Protein AF-A0A355GQT4-F1 (afdb_monomer_lite)

Sequence (115 aa):
MSKNMVVANLQCAAIENAVIFSLTFQEQITYMRASDAAIVTEAFAIPYANVLSLPGTVAGMRCEIAAIITALTVSLTPPSTVTNNVTFTITASTDFPPPAAQDVDSNTFTNFALT

Radius of gyration: 18.53 Å; chains: 1; bounding box: 54×22×46 Å

pLDDT: mean 73.28, std 18.22, range [24.42, 92.94]

Secondary structure (DSSP, 8-state):
-EEEEEEEEEEEEEETTEEEEEEEEEEEEEEE-TTT--EEEEEEEEEEEEEEE-TT--TT-EEEEEEEEEEEEEEEETTTEEEEEEEEEEEEEEEPPPSS---------------

Foldseek 3Di:
DDKDKDKADWDWWWAAQKIKIKIKIKMKDWDQAPPPRDTDIDIDIDIDIDMGGHHPIHGPWDKDKDKAFPDWDWDDDPPDDIDIDTDIAMDMDTHHDDPDDDDDDDDGDDDDDDD

Structure (mmCIF, N/CA/C/O backbone):
data_AF-A0A355GQT4-F1
#
_entry.id   AF-A0A355GQT4-F1
#
loop_
_atom_site.group_PDB
_atom_site.id
_atom_site.type_symbol
_atom_site.label_atom_id
_atom_site.label_alt_id
_atom_site.label_comp_id
_atom_site.label_asym_id
_atom_site.label_entity_id
_atom_site.label_seq_id
_atom_site.pdbx_PDB_ins_code
_atom_site.Cartn_x
_atom_site.Cartn_y
_atom_site.Cartn_z
_atom_site.occupancy
_atom_site.B_iso_or_equiv
_atom_site.auth_seq_id
_atom_site.auth_comp_id
_atom_site.auth_asym_id
_atom_site.auth_atom_id
_atom_site.pdbx_PDB_model_num
ATOM 1 N N . MET A 1 1 ? 11.064 3.629 -21.551 1.00 73.38 1 MET A N 1
ATOM 2 C CA . MET A 1 1 ? 10.916 3.051 -20.200 1.00 73.38 1 MET A CA 1
ATOM 3 C C . MET A 1 1 ? 9.434 3.010 -19.887 1.00 73.38 1 MET A C 1
ATOM 5 O O . MET A 1 1 ? 8.766 4.008 -20.131 1.00 73.38 1 MET A O 1
ATOM 9 N N . SER A 1 2 ? 8.938 1.875 -19.408 1.00 81.06 2 SER A N 1
ATOM 10 C CA . SER A 1 2 ? 7.575 1.738 -18.893 1.00 81.06 2 SER A CA 1
ATOM 11 C C . SER A 1 2 ? 7.638 1.447 -17.399 1.00 81.06 2 SER A C 1
ATOM 13 O O . SER A 1 2 ? 8.587 0.809 -16.941 1.00 81.06 2 SER A O 1
ATOM 15 N N . LYS A 1 3 ? 6.648 1.926 -16.652 1.00 81.69 3 LYS A N 1
ATOM 16 C CA . LYS A 1 3 ? 6.496 1.661 -15.223 1.00 81.69 3 LYS A CA 1
ATOM 17 C C . LYS A 1 3 ? 5.030 1.408 -14.916 1.00 81.69 3 LYS A C 1
ATOM 19 O O . LYS A 1 3 ? 4.159 2.078 -15.473 1.00 81.69 3 LYS A O 1
ATOM 24 N N . ASN A 1 4 ? 4.778 0.457 -14.037 1.00 85.19 4 ASN A N 1
ATOM 25 C CA . ASN A 1 4 ? 3.457 0.158 -13.516 1.00 85.19 4 ASN A CA 1
ATOM 26 C C . ASN A 1 4 ? 3.569 -0.025 -12.006 1.00 85.19 4 ASN A C 1
ATOM 28 O O . ASN A 1 4 ? 4.541 -0.608 -11.536 1.00 85.19 4 ASN A O 1
ATOM 32 N N . MET A 1 5 ? 2.589 0.462 -11.255 1.00 85.31 5 MET A N 1
ATOM 33 C CA . MET A 1 5 ? 2.551 0.262 -9.816 1.00 85.31 5 MET A CA 1
ATOM 34 C C . MET A 1 5 ? 1.126 0.028 -9.348 1.00 85.31 5 MET A C 1
ATOM 36 O O . MET A 1 5 ? 0.198 0.713 -9.777 1.00 85.31 5 MET A O 1
ATOM 40 N N . VAL A 1 6 ? 0.976 -0.932 -8.445 1.00 90.25 6 VAL A N 1
ATOM 41 C CA . VAL A 1 6 ? -0.294 -1.285 -7.815 1.00 90.25 6 VAL A CA 1
ATOM 42 C C . VAL A 1 6 ? -0.112 -1.371 -6.307 1.00 90.25 6 VAL A C 1
ATOM 44 O O . VAL A 1 6 ? 0.976 -1.671 -5.812 1.00 90.25 6 VAL A O 1
ATOM 47 N N . VAL A 1 7 ? -1.182 -1.102 -5.565 1.00 88.56 7 VAL A N 1
ATOM 48 C CA . VAL A 1 7 ? -1.202 -1.335 -4.120 1.00 88.56 7 VAL A CA 1
ATOM 49 C C . VAL A 1 7 ? -1.748 -2.736 -3.866 1.00 88.56 7 VAL A C 1
ATOM 51 O O . VAL A 1 7 ? -2.784 -3.112 -4.410 1.00 88.56 7 VAL A O 1
ATOM 54 N N . ALA A 1 8 ? -1.048 -3.508 -3.044 1.00 90.56 8 ALA A N 1
ATOM 55 C CA . ALA A 1 8 ? -1.412 -4.864 -2.664 1.00 90.56 8 ALA A CA 1
ATOM 56 C C . ALA A 1 8 ? -1.370 -5.028 -1.141 1.00 90.56 8 ALA A C 1
ATOM 58 O O . ALA A 1 8 ? -0.765 -4.223 -0.432 1.00 90.56 8 ALA A O 1
ATOM 59 N N . ASN A 1 9 ? -1.984 -6.107 -0.650 1.00 92.69 9 ASN A N 1
ATOM 60 C CA . ASN A 1 9 ? -1.928 -6.519 0.755 1.00 92.69 9 ASN A CA 1
ATOM 61 C C . ASN A 1 9 ? -2.339 -5.411 1.742 1.00 92.69 9 ASN A C 1
ATOM 63 O O . ASN A 1 9 ? -1.715 -5.269 2.790 1.00 92.69 9 ASN A O 1
ATOM 67 N N . LEU A 1 10 ? -3.361 -4.616 1.398 1.00 89.38 10 LEU A N 1
ATOM 68 C CA . LEU A 1 10 ? -3.909 -3.624 2.318 1.00 89.38 10 LEU A CA 1
ATOM 69 C C . LEU A 1 10 ? -4.537 -4.333 3.516 1.00 89.38 10 LEU A C 1
ATOM 71 O O . LEU A 1 10 ? -5.421 -5.177 3.361 1.00 89.38 10 LEU A O 1
ATOM 75 N N . GLN A 1 11 ? -4.075 -3.972 4.704 1.00 92.81 11 GLN A N 1
ATOM 76 C CA . GLN A 1 11 ? -4.600 -4.452 5.971 1.00 92.81 11 GLN A CA 1
ATOM 77 C C . GLN A 1 11 ? -4.667 -3.292 6.953 1.00 92.81 11 GLN A C 1
ATOM 79 O O . GLN A 1 11 ? -3.833 -2.386 6.929 1.00 92.81 11 GLN A O 1
ATOM 84 N N . CYS A 1 12 ? -5.648 -3.334 7.842 1.00 89.25 12 CYS A N 1
ATOM 85 C CA . CYS A 1 12 ? -5.774 -2.367 8.913 1.00 89.25 12 CYS A CA 1
ATOM 86 C C . CYS A 1 12 ? -6.292 -3.029 10.187 1.00 89.25 12 CYS A C 1
ATOM 88 O O . CYS A 1 12 ? -6.896 -4.103 10.152 1.00 89.25 12 CYS A O 1
ATOM 90 N N . ALA A 1 13 ? -6.064 -2.358 11.309 1.00 90.69 13 ALA A N 1
ATOM 91 C CA . ALA A 1 13 ? -6.680 -2.656 12.586 1.00 90.69 13 ALA A CA 1
ATOM 92 C C . ALA A 1 13 ? -6.994 -1.341 13.302 1.00 90.69 13 ALA A C 1
ATOM 94 O O . ALA A 1 13 ? -6.121 -0.481 13.448 1.00 90.69 13 ALA A O 1
ATOM 95 N N . ALA A 1 14 ? -8.236 -1.190 13.757 1.00 88.25 14 ALA A N 1
ATOM 96 C CA . ALA A 1 14 ? -8.606 -0.088 14.631 1.00 88.25 14 ALA A CA 1
ATOM 97 C C . ALA A 1 14 ? -8.056 -0.328 16.043 1.00 88.25 14 ALA A C 1
ATOM 99 O O . ALA A 1 14 ? -8.181 -1.425 16.599 1.00 88.25 14 ALA A O 1
ATOM 100 N N . ILE A 1 15 ? -7.465 0.715 16.613 1.00 88.19 15 ILE A N 1
ATOM 101 C CA . ILE A 1 15 ? -7.047 0.816 18.011 1.00 88.19 15 ILE A CA 1
ATOM 102 C C . ILE A 1 15 ? -7.728 2.042 18.629 1.00 88.19 15 ILE A C 1
ATOM 104 O O . ILE A 1 15 ? -8.524 2.714 17.981 1.00 88.19 15 ILE A O 1
ATOM 108 N N . GLU A 1 16 ? -7.461 2.333 19.898 1.00 88.88 16 GLU A N 1
ATOM 109 C CA . GLU A 1 16 ? -8.015 3.530 20.527 1.00 88.88 16 GLU A CA 1
ATOM 110 C C . GLU A 1 16 ? -7.488 4.809 19.852 1.00 88.88 16 GLU A C 1
ATOM 112 O O . GLU A 1 16 ? -6.281 5.053 19.813 1.00 88.88 16 GLU A O 1
ATOM 117 N N . ASN A 1 17 ? -8.409 5.624 19.330 1.00 83.81 17 ASN A N 1
ATOM 118 C CA . ASN A 1 17 ? -8.162 6.901 18.649 1.00 83.81 17 ASN A CA 1
ATOM 119 C C . ASN A 1 17 ? -7.212 6.847 17.433 1.00 83.81 17 ASN A C 1
ATOM 121 O O . ASN A 1 17 ? -6.725 7.891 16.984 1.00 83.81 17 ASN A O 1
ATOM 125 N N . ALA A 1 18 ? -6.952 5.664 16.874 1.00 83.81 18 ALA A N 1
ATOM 126 C CA . ALA A 1 18 ? -6.136 5.499 15.683 1.00 83.81 18 ALA A CA 1
ATOM 127 C C . ALA A 1 18 ? -6.445 4.208 14.908 1.00 83.81 18 ALA A C 1
ATOM 129 O O . ALA A 1 18 ? -7.068 3.269 15.398 1.00 83.81 18 ALA A O 1
ATOM 130 N N . VAL A 1 19 ? -5.931 4.146 13.684 1.00 84.94 19 VAL A N 1
ATOM 131 C CA . VAL A 1 19 ? -5.893 2.941 12.854 1.00 84.94 19 VAL A CA 1
ATOM 132 C C . VAL A 1 19 ? -4.441 2.632 12.528 1.00 84.94 19 VAL A C 1
ATOM 134 O O . VAL A 1 19 ? -3.719 3.480 12.004 1.00 84.94 19 VAL A O 1
ATOM 137 N N . ILE A 1 20 ? -4.013 1.407 12.814 1.00 90.62 20 ILE A N 1
ATOM 138 C CA . ILE A 1 20 ? -2.745 0.875 12.313 1.00 90.62 20 ILE A CA 1
ATOM 139 C C . ILE A 1 20 ? -3.032 0.253 10.955 1.00 90.62 20 ILE A C 1
ATOM 141 O O . ILE A 1 20 ? -3.993 -0.503 10.820 1.00 90.62 20 ILE A O 1
ATOM 145 N N . PHE A 1 21 ? -2.206 0.539 9.957 1.00 88.88 21 PHE A N 1
ATOM 146 C CA . PHE A 1 21 ? -2.353 -0.062 8.642 1.00 88.88 21 PHE A CA 1
ATOM 147 C C . PHE A 1 21 ? -1.023 -0.484 8.038 1.00 88.88 21 PHE A C 1
ATOM 149 O O . PHE A 1 21 ? 0.038 0.055 8.359 1.00 88.88 21 PHE A O 1
ATOM 156 N N . SER A 1 22 ? -1.105 -1.448 7.130 1.00 92.94 22 SER A N 1
ATOM 157 C CA . SER A 1 22 ? -0.001 -1.897 6.299 1.00 92.94 22 SER A CA 1
ATOM 158 C C . SER A 1 22 ? -0.470 -2.130 4.868 1.00 92.94 22 SER A C 1
ATOM 160 O O . SER A 1 22 ? -1.641 -2.405 4.601 1.00 92.94 22 SER A O 1
ATOM 162 N N . LEU A 1 23 ? 0.454 -1.961 3.932 1.00 90.88 23 LEU A N 1
ATOM 163 C CA . LEU A 1 23 ? 0.258 -2.214 2.513 1.00 90.88 23 LEU A CA 1
ATOM 164 C C . LEU A 1 23 ? 1.600 -2.519 1.849 1.00 90.88 23 LEU A C 1
ATOM 166 O O . LEU A 1 23 ? 2.673 -2.340 2.428 1.00 90.88 23 LEU A O 1
ATOM 170 N N . THR A 1 24 ? 1.552 -2.983 0.609 1.00 89.94 24 THR A N 1
ATOM 171 C CA . THR A 1 24 ? 2.732 -3.175 -0.234 1.00 89.94 24 THR A CA 1
ATOM 172 C C . THR A 1 24 ? 2.524 -2.449 -1.552 1.00 89.94 24 THR A C 1
ATOM 174 O O . THR A 1 24 ? 1.562 -2.735 -2.264 1.00 89.94 24 THR A O 1
ATOM 177 N N . PHE A 1 25 ? 3.435 -1.549 -1.913 1.00 87.00 25 PHE A N 1
ATOM 178 C CA . PHE A 1 25 ? 3.508 -1.061 -3.288 1.00 87.00 25 PHE A CA 1
ATOM 179 C C . PHE A 1 25 ? 4.247 -2.100 -4.124 1.00 87.00 25 PHE A C 1
ATOM 181 O O . PHE A 1 25 ? 5.406 -2.414 -3.850 1.00 87.00 25 PHE A O 1
ATOM 188 N N . GLN A 1 26 ? 3.561 -2.667 -5.110 1.00 90.12 26 GLN A N 1
ATOM 189 C CA . GLN A 1 26 ? 4.165 -3.546 -6.100 1.00 90.12 26 GLN A CA 1
ATOM 190 C C . GLN A 1 26 ? 4.443 -2.728 -7.346 1.00 90.12 26 GLN A C 1
ATOM 192 O O . GLN A 1 26 ? 3.516 -2.264 -8.009 1.00 90.12 26 GLN A O 1
ATOM 197 N N . GLU A 1 27 ? 5.717 -2.545 -7.646 1.00 85.38 27 GLU A N 1
ATOM 198 C CA . GLU A 1 27 ? 6.183 -1.779 -8.788 1.00 85.38 27 GLU A CA 1
ATOM 199 C C . GLU A 1 27 ? 6.844 -2.705 -9.806 1.00 85.38 27 GLU A C 1
ATOM 201 O O . GLU A 1 27 ? 7.596 -3.610 -9.454 1.00 85.38 27 GLU A O 1
ATOM 206 N N . GLN A 1 28 ? 6.581 -2.458 -11.082 1.00 87.69 28 GLN A N 1
ATOM 207 C CA . GLN A 1 28 ? 7.217 -3.125 -12.203 1.00 87.69 28 GLN A CA 1
ATOM 208 C C . GLN A 1 28 ? 7.801 -2.071 -13.135 1.00 87.69 28 GLN A C 1
ATOM 210 O O . GLN A 1 28 ? 7.084 -1.193 -13.620 1.00 87.69 28 GLN A O 1
ATOM 215 N N . ILE A 1 29 ? 9.093 -2.186 -13.428 1.00 84.88 29 ILE A N 1
ATOM 216 C CA . ILE A 1 29 ? 9.801 -1.281 -14.330 1.00 84.88 29 ILE A CA 1
ATOM 217 C C . ILE A 1 29 ? 10.346 -2.091 -15.499 1.00 84.88 29 ILE A C 1
ATOM 219 O O . ILE A 1 29 ? 11.011 -3.110 -15.317 1.00 84.88 29 ILE A O 1
ATOM 223 N N . THR A 1 30 ? 10.097 -1.603 -16.711 1.00 86.75 30 THR A N 1
ATOM 224 C CA . THR A 1 30 ? 10.663 -2.152 -17.942 1.00 86.75 30 THR A CA 1
ATOM 225 C C . THR A 1 30 ? 11.535 -1.102 -18.623 1.00 86.75 30 THR A C 1
ATOM 227 O O . THR A 1 30 ? 11.073 -0.011 -18.991 1.00 86.75 30 THR A O 1
ATOM 230 N N . TYR A 1 31 ? 12.808 -1.432 -18.822 1.00 84.00 31 TYR A N 1
ATOM 231 C CA . TYR A 1 31 ? 13.799 -0.545 -19.428 1.00 84.00 31 TYR A CA 1
ATOM 232 C C . TYR A 1 31 ? 14.730 -1.307 -20.376 1.00 84.00 31 TYR A C 1
ATOM 234 O O . TYR A 1 31 ? 14.825 -2.530 -20.341 1.00 84.00 31 TYR A O 1
ATOM 242 N N . MET A 1 32 ? 15.393 -0.567 -21.263 1.00 84.44 32 MET A N 1
ATOM 243 C CA . MET A 1 32 ? 16.437 -1.111 -22.126 1.00 84.44 32 MET A CA 1
ATOM 244 C C . MET A 1 32 ? 17.775 -0.946 -21.412 1.00 84.44 32 MET A C 1
ATOM 246 O O . MET A 1 32 ? 18.150 0.177 -21.062 1.00 84.44 32 MET A O 1
ATOM 250 N N . ARG A 1 33 ? 18.476 -2.049 -21.159 1.00 81.69 33 ARG A N 1
ATOM 251 C CA . ARG A 1 33 ? 19.762 -2.026 -20.464 1.00 81.69 33 ARG A CA 1
ATOM 252 C C . ARG A 1 33 ? 20.841 -1.468 -21.391 1.00 81.69 33 ARG A C 1
ATOM 254 O O . ARG A 1 33 ? 20.985 -1.891 -22.533 1.00 81.69 33 ARG A O 1
ATOM 261 N N . ALA A 1 34 ? 21.625 -0.521 -20.879 1.00 78.44 34 ALA A N 1
ATOM 262 C CA . ALA A 1 34 ? 22.627 0.190 -21.672 1.00 78.44 34 ALA A CA 1
ATOM 263 C C . ALA A 1 34 ? 23.796 -0.695 -22.146 1.00 78.44 34 ALA A C 1
ATOM 265 O O . ALA A 1 34 ? 24.438 -0.364 -23.135 1.00 78.44 34 ALA A O 1
ATOM 266 N N . SER A 1 35 ? 24.084 -1.804 -21.456 1.00 82.12 35 SER A N 1
ATOM 267 C CA . SER A 1 35 ? 25.234 -2.665 -21.763 1.00 82.12 35 SER A CA 1
ATOM 268 C C . SER A 1 35 ? 25.031 -3.583 -22.969 1.00 82.12 35 SER A C 1
ATOM 270 O O . SER A 1 35 ? 26.003 -3.927 -23.630 1.00 82.12 35 SER A O 1
ATOM 272 N N . ASP A 1 36 ? 23.799 -4.018 -23.233 1.00 84.44 36 ASP A N 1
ATOM 273 C CA . ASP A 1 36 ? 23.489 -5.075 -24.210 1.00 84.44 36 ASP A CA 1
ATOM 274 C C . ASP A 1 36 ? 22.220 -4.795 -25.036 1.00 84.44 36 ASP A C 1
ATOM 276 O O . ASP A 1 36 ? 21.805 -5.641 -25.825 1.00 84.44 36 ASP A O 1
ATOM 280 N N . ALA A 1 37 ? 21.598 -3.621 -24.862 1.00 83.62 37 ALA A N 1
ATOM 281 C CA . ALA A 1 37 ? 20.317 -3.249 -25.465 1.00 83.62 37 ALA A CA 1
ATOM 282 C C . ALA A 1 37 ? 19.173 -4.248 -25.185 1.00 83.62 37 ALA A C 1
ATOM 284 O O . ALA A 1 37 ? 18.143 -4.223 -25.864 1.00 83.62 37 ALA A O 1
ATOM 285 N N . ALA A 1 38 ? 19.314 -5.109 -24.172 1.00 85.81 38 ALA A N 1
ATOM 286 C CA . ALA A 1 38 ? 18.274 -6.050 -23.796 1.00 85.81 38 ALA A CA 1
ATOM 287 C C . ALA A 1 38 ? 17.112 -5.321 -23.112 1.00 85.81 38 ALA A C 1
ATOM 289 O O . ALA A 1 38 ? 17.308 -4.373 -22.346 1.00 85.81 38 ALA A O 1
ATOM 290 N N . ILE A 1 39 ? 15.888 -5.794 -23.354 1.00 88.25 39 ILE A N 1
ATOM 291 C CA . ILE A 1 39 ? 14.715 -5.355 -22.596 1.00 88.25 39 ILE A CA 1
ATOM 292 C C . ILE A 1 39 ? 14.705 -6.121 -21.277 1.00 88.25 39 ILE A C 1
ATOM 294 O O . ILE A 1 39 ? 14.580 -7.344 -21.255 1.00 88.25 39 ILE A O 1
ATOM 298 N N . VAL A 1 40 ? 14.826 -5.387 -20.179 1.00 85.31 40 VAL A N 1
ATOM 299 C CA . VAL A 1 40 ? 14.820 -5.921 -18.821 1.00 85.31 40 VAL A CA 1
ATOM 300 C C . VAL A 1 40 ? 13.529 -5.498 -18.142 1.00 85.31 40 VAL A C 1
ATOM 302 O O . VAL A 1 40 ? 13.085 -4.359 -18.289 1.00 85.31 40 VAL A O 1
ATOM 305 N N . THR A 1 41 ? 12.923 -6.429 -17.411 1.00 87.81 41 THR A N 1
ATOM 306 C CA . THR A 1 41 ? 11.792 -6.158 -16.526 1.00 87.81 41 THR A CA 1
ATOM 307 C C . THR A 1 41 ? 12.171 -6.563 -15.117 1.00 87.81 41 THR A C 1
ATOM 309 O O . THR A 1 41 ? 12.561 -7.706 -14.885 1.00 87.81 41 THR A O 1
ATOM 312 N N . GLU A 1 42 ? 12.043 -5.625 -14.192 1.00 83.44 42 GLU A N 1
ATOM 313 C CA . GLU A 1 42 ? 12.302 -5.822 -12.771 1.00 83.44 42 GLU A CA 1
ATOM 314 C C . GLU A 1 42 ? 11.033 -5.508 -11.987 1.00 83.44 42 GLU A C 1
ATOM 316 O O . GLU A 1 42 ? 10.260 -4.621 -12.362 1.00 83.44 42 GLU A O 1
ATOM 321 N N . ALA A 1 43 ? 10.812 -6.266 -10.916 1.00 84.88 43 ALA A N 1
ATOM 322 C CA . ALA A 1 43 ? 9.686 -6.087 -10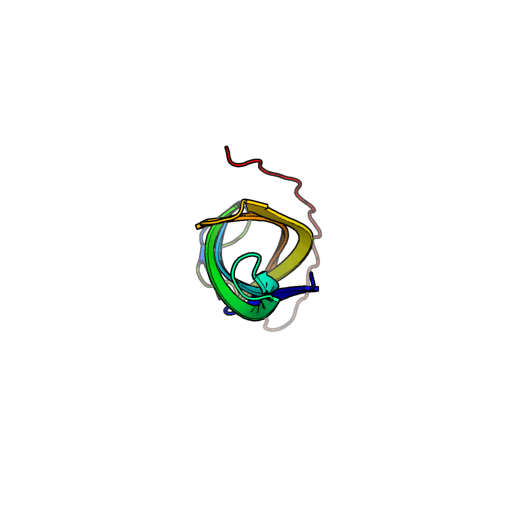.018 1.00 84.88 43 ALA A CA 1
ATOM 323 C C . ALA A 1 43 ? 10.200 -5.825 -8.604 1.00 84.88 43 ALA A C 1
ATOM 325 O O . ALA A 1 43 ? 11.110 -6.503 -8.124 1.00 84.88 43 ALA A O 1
ATOM 326 N N . PHE A 1 44 ? 9.587 -4.854 -7.943 1.00 82.06 44 PHE A N 1
ATOM 327 C CA . PHE A 1 44 ? 9.934 -4.409 -6.606 1.00 82.06 44 PHE A CA 1
ATOM 328 C C . PHE A 1 44 ? 8.694 -4.462 -5.720 1.00 82.06 44 PHE A C 1
ATOM 330 O O . PHE A 1 44 ? 7.582 -4.158 -6.153 1.00 82.06 44 PHE A O 1
ATOM 337 N N . ALA A 1 45 ? 8.895 -4.847 -4.465 1.00 86.06 45 ALA A N 1
ATOM 338 C CA . ALA A 1 45 ? 7.870 -4.817 -3.436 1.00 86.06 45 ALA A CA 1
ATOM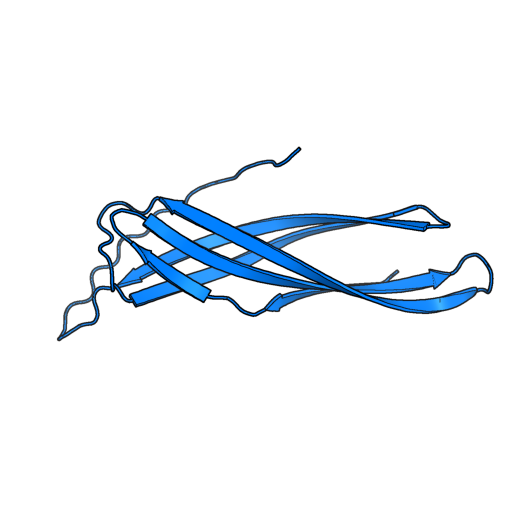 339 C C . ALA A 1 45 ? 8.351 -3.904 -2.310 1.00 86.06 45 ALA A C 1
ATOM 341 O O . ALA A 1 45 ? 9.367 -4.185 -1.674 1.00 86.06 45 ALA A O 1
ATOM 342 N N . ILE A 1 46 ? 7.629 -2.812 -2.083 1.00 84.50 46 ILE A N 1
ATOM 343 C CA . ILE A 1 46 ? 7.964 -1.812 -1.072 1.00 84.50 46 ILE A CA 1
ATOM 344 C C . ILE A 1 46 ? 6.911 -1.924 0.037 1.00 84.50 46 ILE A C 1
ATOM 346 O O . ILE A 1 46 ? 5.779 -1.463 -0.152 1.00 84.50 46 ILE A O 1
ATOM 350 N N . PRO A 1 47 ? 7.226 -2.585 1.167 1.00 87.75 47 PRO A N 1
ATOM 351 C CA . PRO A 1 47 ? 6.312 -2.653 2.295 1.00 87.75 47 PRO A CA 1
ATOM 352 C C . PRO A 1 47 ? 6.210 -1.280 2.962 1.00 87.75 47 PRO A C 1
ATOM 354 O O . PRO A 1 47 ? 7.211 -0.591 3.156 1.00 87.75 47 PRO A O 1
ATOM 357 N N . TYR A 1 48 ? 4.997 -0.901 3.345 1.00 86.12 48 TYR A N 1
ATOM 358 C CA . TYR A 1 48 ? 4.731 0.322 4.087 1.00 86.12 48 TYR A CA 1
ATOM 359 C C . TYR A 1 48 ? 3.748 0.026 5.212 1.00 86.12 48 TYR A C 1
ATOM 361 O O . TYR A 1 48 ? 2.747 -0.659 5.007 1.00 86.12 48 TYR A O 1
ATOM 369 N N . ALA A 1 49 ? 4.027 0.548 6.399 1.00 87.44 49 ALA A N 1
ATOM 370 C CA . ALA A 1 49 ? 3.123 0.479 7.533 1.00 87.44 49 ALA A CA 1
ATOM 371 C C . ALA A 1 49 ? 3.189 1.790 8.304 1.00 87.44 49 ALA A C 1
ATOM 373 O O . ALA A 1 49 ? 4.264 2.377 8.447 1.00 87.44 49 ALA A O 1
ATOM 374 N N . ASN A 1 50 ? 2.040 2.254 8.781 1.00 89.00 50 ASN A N 1
ATOM 375 C CA . ASN A 1 50 ? 1.961 3.466 9.580 1.00 89.00 50 ASN A CA 1
ATOM 376 C C . ASN A 1 50 ? 0.717 3.446 10.477 1.00 89.00 50 ASN A C 1
ATOM 378 O O . ASN A 1 50 ? -0.118 2.540 10.406 1.00 89.00 50 ASN A O 1
ATOM 382 N N . VAL A 1 51 ? 0.607 4.459 11.327 1.00 87.06 51 VAL A N 1
ATOM 383 C CA . VAL A 1 51 ? -0.537 4.709 12.193 1.00 87.06 51 VAL A CA 1
ATOM 384 C C . VAL A 1 51 ? -1.171 6.027 11.769 1.00 87.06 51 VAL A C 1
ATOM 386 O O . VAL A 1 51 ? -0.486 7.039 11.632 1.00 87.06 51 VAL A O 1
ATOM 389 N N . LEU A 1 52 ? -2.482 6.013 11.557 1.00 82.50 52 LEU A N 1
ATOM 390 C CA . LEU A 1 52 ? -3.270 7.202 11.268 1.00 82.50 52 LEU A CA 1
ATOM 391 C C . LEU A 1 52 ? -4.144 7.525 12.477 1.00 82.50 52 LEU A C 1
ATOM 393 O O . LEU A 1 52 ? -4.962 6.703 12.887 1.00 82.50 52 LEU A O 1
ATOM 397 N N . 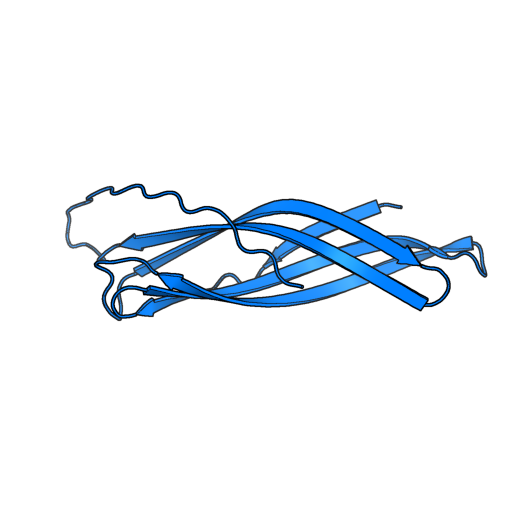SER A 1 53 ? -3.980 8.720 13.040 1.00 85.50 53 SER A N 1
ATOM 398 C CA . SER A 1 53 ? -4.843 9.203 14.117 1.00 85.50 53 SER A CA 1
ATOM 399 C C . SER A 1 53 ? -6.268 9.393 13.605 1.00 85.50 53 SER A C 1
ATOM 401 O O . SER A 1 53 ? -6.493 10.135 12.649 1.00 85.50 53 SER A O 1
ATOM 403 N N . LEU A 1 54 ? -7.224 8.744 14.263 1.00 80.69 54 LEU A N 1
ATOM 404 C CA . LEU A 1 54 ? -8.643 8.797 13.931 1.00 80.69 54 LEU A CA 1
ATOM 405 C C . LEU A 1 54 ? -9.445 8.852 15.243 1.00 80.69 54 LEU A C 1
ATOM 407 O O . LEU A 1 54 ? -9.787 7.804 15.796 1.00 80.69 54 LEU A O 1
ATOM 411 N N . PRO A 1 55 ? -9.680 10.056 15.802 1.00 81.62 55 PRO A N 1
ATOM 412 C CA . PRO A 1 55 ? -10.361 10.217 17.085 1.00 81.62 55 PRO A CA 1
ATOM 413 C C . PRO A 1 55 ? -11.743 9.554 17.095 1.00 81.62 55 PRO A C 1
ATOM 415 O O . PRO A 1 55 ? -12.473 9.644 16.112 1.00 81.62 55 PRO A O 1
ATOM 418 N N . GLY A 1 56 ? -12.102 8.903 18.204 1.00 77.94 56 GLY A N 1
ATOM 419 C CA . GLY A 1 56 ? -13.380 8.190 18.339 1.00 77.94 56 GLY A CA 1
ATOM 420 C C . GLY A 1 56 ? -13.342 6.720 17.912 1.00 77.94 56 GLY A C 1
ATOM 421 O O . GLY A 1 56 ? -14.314 6.000 18.129 1.00 77.94 56 GLY A O 1
ATOM 422 N N . THR A 1 57 ? -12.216 6.245 17.375 1.00 80.25 57 THR A N 1
ATOM 423 C CA . THR A 1 57 ? -11.991 4.812 17.150 1.00 80.25 57 THR A CA 1
ATOM 424 C C . THR A 1 57 ? -11.748 4.060 18.449 1.00 80.25 57 THR A C 1
ATOM 426 O O . THR A 1 57 ? -11.104 4.561 19.372 1.00 80.25 57 THR A O 1
ATOM 429 N N . VAL A 1 58 ? -12.241 2.825 18.507 1.00 84.81 58 VAL A N 1
ATOM 430 C CA . VAL A 1 58 ? -11.945 1.884 19.589 1.00 84.81 58 VAL A CA 1
ATOM 431 C C . VAL A 1 58 ? -11.407 0.583 19.012 1.00 84.81 58 VAL A C 1
ATOM 433 O O . VAL A 1 58 ? -11.667 0.232 17.858 1.00 84.81 58 VAL A O 1
ATOM 436 N N . ALA A 1 59 ? -10.666 -0.155 19.836 1.00 84.06 59 ALA A N 1
ATOM 437 C CA . ALA A 1 59 ? -10.137 -1.450 19.445 1.00 84.06 59 ALA A CA 1
ATOM 438 C C . ALA A 1 59 ? -11.263 -2.404 19.013 1.00 84.06 59 ALA A C 1
ATOM 440 O O . ALA A 1 59 ? -12.255 -2.576 19.721 1.00 84.06 59 ALA A O 1
ATOM 441 N N . GLY A 1 60 ? -11.091 -3.034 17.850 1.00 81.12 60 GLY A N 1
ATOM 442 C CA . GLY A 1 60 ? -12.054 -3.994 17.304 1.00 81.12 60 GLY A CA 1
ATOM 443 C C . GLY A 1 60 ? -13.154 -3.397 16.421 1.00 81.12 60 GLY A C 1
ATOM 444 O O . GLY A 1 60 ? -13.970 -4.164 15.908 1.00 81.12 60 GLY A O 1
ATOM 445 N N . MET A 1 61 ? -13.172 -2.076 16.187 1.00 81.88 61 MET A N 1
ATOM 446 C CA . MET A 1 61 ? -13.967 -1.520 15.086 1.00 81.88 61 MET A CA 1
ATOM 447 C C . MET A 1 61 ? -13.540 -2.136 13.756 1.00 81.88 61 MET A C 1
ATOM 449 O O . MET A 1 61 ? -12.361 -2.444 13.537 1.00 81.88 61 MET A O 1
ATOM 453 N N . ARG A 1 62 ? -14.503 -2.279 12.845 1.00 82.94 62 ARG A N 1
ATOM 454 C CA . ARG A 1 62 ? -14.173 -2.580 11.459 1.00 82.94 62 ARG A CA 1
ATOM 455 C C . ARG A 1 62 ? -13.438 -1.370 10.893 1.00 82.94 62 ARG A C 1
ATOM 457 O O . ARG A 1 62 ? -13.742 -0.227 11.223 1.00 82.94 62 ARG A O 1
ATOM 464 N N . CYS A 1 63 ? -12.416 -1.639 10.099 1.00 81.25 63 CYS A N 1
ATOM 465 C CA . CYS A 1 63 ? -11.626 -0.614 9.448 1.00 81.25 63 CYS A CA 1
ATOM 466 C C . CYS A 1 63 ? -11.593 -0.903 7.954 1.00 81.25 63 CYS A C 1
ATOM 468 O O . CYS A 1 63 ? -11.551 -2.059 7.521 1.00 81.25 63 CYS A O 1
ATOM 470 N N . GLU A 1 64 ? -11.595 0.163 7.176 1.00 83.50 64 GLU A N 1
ATOM 471 C CA . GLU A 1 64 ? -11.413 0.129 5.740 1.00 83.50 64 GLU A CA 1
ATOM 472 C C . GLU A 1 64 ? -10.351 1.163 5.387 1.00 83.50 64 GLU A C 1
ATOM 474 O O . GLU A 1 64 ? -10.328 2.274 5.919 1.00 83.50 64 GLU A O 1
ATOM 479 N N . ILE A 1 65 ? -9.422 0.771 4.520 1.00 80.81 65 ILE A N 1
ATOM 480 C CA . ILE A 1 65 ? -8.371 1.655 4.035 1.00 80.81 65 ILE A CA 1
ATOM 481 C C . ILE A 1 65 ? -8.383 1.672 2.514 1.00 80.81 65 ILE A C 1
ATOM 483 O O . ILE A 1 65 ? -8.441 0.631 1.860 1.00 80.81 65 ILE A O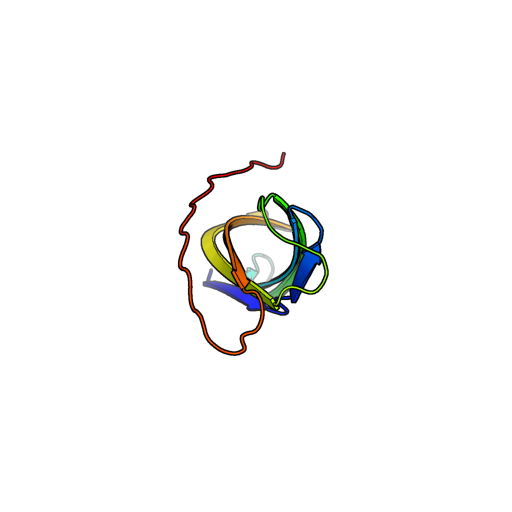 1
ATOM 487 N N . ALA A 1 66 ? -8.281 2.867 1.955 1.00 80.00 66 ALA A N 1
ATOM 488 C CA . ALA A 1 66 ? -8.081 3.095 0.539 1.00 80.00 66 ALA A CA 1
ATOM 489 C C . ALA A 1 66 ? -6.749 3.819 0.349 1.00 80.00 66 ALA A C 1
ATOM 491 O O . ALA A 1 66 ? -6.489 4.851 0.968 1.00 80.00 66 ALA A O 1
ATOM 492 N N . ALA A 1 67 ? -5.900 3.274 -0.517 1.00 76.44 67 ALA A N 1
ATOM 493 C CA . ALA A 1 67 ? -4.635 3.883 -0.894 1.00 76.44 67 ALA A CA 1
ATOM 494 C C . ALA A 1 67 ? -4.689 4.279 -2.366 1.00 76.44 67 ALA A C 1
ATOM 496 O O . ALA A 1 67 ? -4.871 3.428 -3.238 1.00 76.44 67 ALA A O 1
ATOM 497 N N . ILE A 1 68 ? -4.515 5.567 -2.641 1.00 77.38 68 ILE A N 1
ATOM 498 C CA . ILE A 1 68 ? -4.504 6.107 -3.999 1.00 77.38 68 ILE A CA 1
ATOM 499 C C . ILE A 1 68 ? -3.093 6.598 -4.291 1.00 77.38 68 ILE A C 1
ATOM 501 O O . ILE A 1 68 ? -2.576 7.490 -3.619 1.00 77.38 68 ILE A O 1
ATOM 505 N N . ILE A 1 69 ? -2.465 6.015 -5.308 1.00 75.50 69 ILE A N 1
ATOM 506 C CA . ILE A 1 69 ? -1.170 6.469 -5.813 1.00 75.50 69 ILE A CA 1
ATOM 507 C C . ILE A 1 69 ? -1.404 7.792 -6.544 1.00 75.50 69 ILE A C 1
ATOM 509 O O . ILE A 1 69 ? -2.113 7.828 -7.548 1.00 75.50 69 ILE A O 1
ATOM 513 N N . THR A 1 70 ? -0.819 8.876 -6.043 1.00 75.69 70 THR A N 1
ATOM 514 C CA . THR A 1 70 ? -0.996 10.221 -6.610 1.00 75.69 70 THR A CA 1
ATOM 515 C C . THR A 1 70 ? 0.147 10.604 -7.538 1.00 75.69 70 THR A C 1
ATOM 517 O O . THR A 1 70 ? -0.076 11.304 -8.524 1.00 75.69 70 THR A O 1
ATOM 520 N N . ALA A 1 71 ? 1.360 10.112 -7.278 1.00 68.81 71 ALA A N 1
ATOM 521 C CA .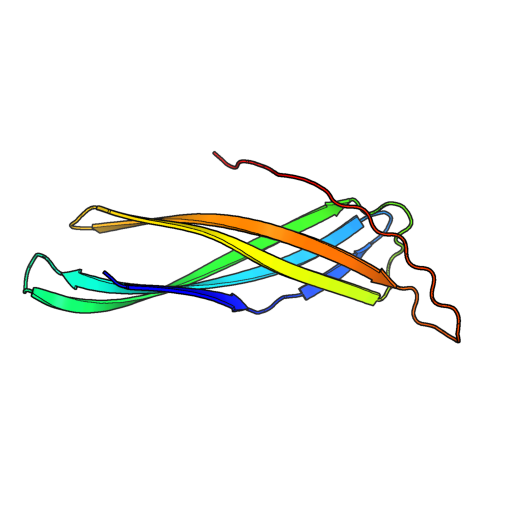 ALA A 1 71 ? 2.485 10.239 -8.193 1.00 68.81 71 ALA A CA 1
ATOM 522 C C . ALA A 1 71 ? 3.500 9.106 -8.003 1.00 68.81 71 ALA A C 1
ATOM 524 O O . ALA A 1 71 ? 3.696 8.582 -6.909 1.00 68.81 71 ALA A O 1
ATOM 525 N N . LEU A 1 72 ? 4.191 8.763 -9.088 1.00 69.50 72 LEU A N 1
ATOM 526 C CA . LEU A 1 72 ? 5.312 7.830 -9.082 1.00 69.50 72 LEU A CA 1
ATOM 527 C C . LEU A 1 72 ? 6.449 8.438 -9.896 1.00 69.50 72 LEU A C 1
ATOM 529 O O . LEU A 1 72 ? 6.306 8.627 -11.108 1.00 69.50 72 LEU A O 1
ATOM 533 N N . THR A 1 73 ? 7.585 8.707 -9.263 1.00 71.00 73 THR A N 1
ATOM 534 C CA . THR A 1 73 ? 8.809 9.152 -9.937 1.00 71.00 73 THR A CA 1
ATOM 535 C C . THR A 1 73 ? 9.866 8.076 -9.785 1.00 71.00 73 THR A C 1
ATOM 537 O O . THR A 1 73 ? 10.193 7.683 -8.677 1.00 71.00 73 THR A O 1
ATOM 540 N N . VAL A 1 74 ? 10.405 7.612 -10.906 1.00 64.69 74 VAL A N 1
ATOM 541 C CA . VAL A 1 74 ? 11.446 6.586 -10.936 1.00 64.69 74 VAL A CA 1
ATOM 542 C C . VAL A 1 74 ? 12.640 7.188 -11.641 1.00 64.69 74 VAL A C 1
ATOM 544 O O . VAL A 1 74 ? 12.505 7.640 -12.783 1.00 64.69 74 VAL A O 1
ATOM 547 N N . SER A 1 75 ? 13.792 7.196 -10.985 1.00 67.31 75 SER A N 1
ATOM 548 C CA . SER A 1 75 ? 15.066 7.508 -11.617 1.00 67.31 75 SER A CA 1
ATOM 549 C C . SER A 1 75 ? 15.921 6.252 -11.688 1.00 67.31 75 SER A C 1
ATOM 551 O O . SER A 1 75 ? 16.185 5.574 -10.700 1.00 67.31 75 SER A O 1
ATOM 553 N N . LEU A 1 76 ? 16.354 5.943 -12.905 1.00 66.06 76 LEU A N 1
ATOM 554 C CA . LEU A 1 76 ? 17.349 4.918 -13.169 1.00 66.06 76 LEU A CA 1
ATOM 555 C C . LEU A 1 76 ? 18.683 5.637 -13.329 1.00 66.06 76 LEU A C 1
ATOM 557 O O . LEU A 1 76 ? 18.813 6.478 -14.220 1.00 66.06 76 LEU A O 1
ATOM 561 N N . THR A 1 77 ? 19.661 5.309 -12.489 1.00 65.12 77 THR A N 1
ATOM 562 C CA . THR A 1 77 ? 21.049 5.741 -12.673 1.00 65.12 77 THR A CA 1
ATOM 563 C C . THR A 1 77 ? 21.850 4.527 -13.133 1.00 65.12 77 THR A C 1
ATOM 565 O O . THR A 1 77 ? 22.210 3.668 -12.319 1.00 65.12 77 THR A O 1
ATOM 568 N N . PRO A 1 78 ? 22.105 4.387 -14.447 1.00 54.84 78 PRO A N 1
ATOM 569 C CA . PRO A 1 78 ? 22.983 3.339 -14.932 1.00 54.84 78 PRO A CA 1
ATOM 570 C C . PRO A 1 78 ? 24.375 3.494 -14.293 1.00 54.84 78 PRO A C 1
ATOM 572 O O . PRO A 1 78 ? 24.861 4.621 -14.193 1.00 54.84 78 PRO A O 1
ATOM 575 N N . PRO A 1 79 ? 25.040 2.399 -13.885 1.00 52.31 79 PRO A N 1
ATOM 576 C CA . PRO A 1 79 ? 24.698 1.012 -14.186 1.00 52.31 79 PRO A CA 1
ATOM 577 C C . PRO A 1 79 ? 24.005 0.237 -13.046 1.00 52.31 79 PRO A C 1
ATOM 579 O O . PRO A 1 79 ? 23.908 -0.980 -13.170 1.00 52.31 79 PRO A O 1
ATOM 582 N N . SER A 1 80 ? 23.560 0.850 -11.941 1.00 55.72 80 SER A N 1
ATOM 583 C CA . SER A 1 80 ? 23.252 0.031 -10.749 1.00 55.72 80 SER A CA 1
ATOM 584 C C . SER A 1 80 ? 22.222 0.541 -9.743 1.00 55.72 80 SER A C 1
ATOM 586 O O . SER A 1 80 ? 21.942 -0.195 -8.798 1.00 55.72 80 SER A O 1
ATOM 588 N N . THR A 1 81 ? 21.633 1.730 -9.892 1.00 62.38 81 THR A N 1
ATOM 589 C CA . THR A 1 81 ? 20.662 2.212 -8.894 1.00 62.38 81 THR A CA 1
ATOM 590 C C . THR A 1 81 ? 19.326 2.602 -9.509 1.00 62.38 81 THR A C 1
ATOM 592 O O . THR A 1 81 ? 19.238 3.442 -10.405 1.00 62.38 81 THR A O 1
ATOM 595 N N . VAL A 1 82 ? 18.273 1.971 -8.991 1.00 65.12 82 VAL A N 1
ATOM 596 C CA . VAL A 1 82 ? 16.878 2.355 -9.198 1.00 65.12 82 VAL A CA 1
ATOM 597 C C . VAL A 1 82 ? 16.443 3.120 -7.954 1.00 65.12 82 VAL A C 1
ATOM 599 O O . VAL A 1 82 ? 16.456 2.566 -6.856 1.00 65.12 82 VAL A O 1
ATOM 602 N N . THR A 1 83 ? 16.081 4.388 -8.114 1.00 70.00 83 THR A N 1
ATOM 603 C CA . THR A 1 83 ? 15.493 5.196 -7.044 1.00 70.00 83 THR A CA 1
ATOM 604 C C . THR A 1 83 ? 14.018 5.409 -7.355 1.00 70.00 83 THR A C 1
ATOM 606 O O . THR A 1 83 ? 13.672 6.000 -8.379 1.00 70.00 83 THR A O 1
ATOM 609 N N . ASN A 1 84 ? 13.153 4.942 -6.454 1.00 64.75 84 ASN A N 1
ATOM 610 C CA . ASN A 1 84 ? 11.702 5.047 -6.575 1.00 64.75 84 ASN A CA 1
ATOM 611 C C . ASN A 1 84 ? 11.169 6.025 -5.528 1.00 64.75 84 ASN A C 1
ATOM 613 O O . ASN A 1 84 ? 11.264 5.781 -4.328 1.00 64.75 84 ASN A O 1
ATOM 617 N N . ASN A 1 85 ? 10.584 7.121 -5.995 1.00 73.56 85 ASN A N 1
ATOM 618 C CA . ASN A 1 85 ? 9.869 8.090 -5.180 1.00 73.56 85 ASN A CA 1
ATOM 619 C C . ASN A 1 85 ? 8.370 7.892 -5.405 1.00 73.56 85 ASN A C 1
ATOM 621 O O . ASN A 1 85 ? 7.828 8.241 -6.461 1.00 73.56 85 ASN A O 1
ATOM 625 N N . VAL A 1 86 ? 7.705 7.327 -4.401 1.00 69.50 86 VAL A N 1
ATOM 626 C CA . VAL A 1 86 ? 6.268 7.050 -4.418 1.00 69.50 86 VAL A CA 1
ATOM 627 C C . VAL A 1 86 ? 5.543 8.107 -3.592 1.00 69.50 86 VAL A C 1
ATOM 629 O O . VAL A 1 86 ? 5.851 8.299 -2.419 1.00 69.50 86 VAL A O 1
ATOM 632 N N . THR A 1 87 ? 4.565 8.783 -4.190 1.00 73.94 87 THR A N 1
ATOM 633 C CA . THR A 1 87 ? 3.645 9.685 -3.485 1.00 73.94 87 THR A CA 1
ATOM 634 C C . THR A 1 87 ? 2.243 9.098 -3.538 1.00 73.94 87 THR A C 1
ATOM 636 O O . THR A 1 87 ? 1.754 8.696 -4.598 1.00 73.94 87 THR A O 1
ATOM 639 N N . PHE A 1 88 ? 1.592 9.026 -2.384 1.00 75.25 88 PHE A N 1
ATOM 640 C CA . PHE A 1 88 ? 0.290 8.396 -2.237 1.00 75.25 88 PHE A CA 1
ATOM 641 C C . PHE A 1 88 ? -0.535 9.098 -1.164 1.00 75.25 88 PHE A C 1
ATOM 643 O O . PHE A 1 88 ? 0.002 9.742 -0.263 1.00 75.25 88 PHE A O 1
ATOM 650 N N . THR A 1 89 ? -1.848 8.938 -1.265 1.00 76.44 89 THR A N 1
ATOM 651 C CA . THR A 1 89 ? -2.816 9.384 -0.267 1.00 76.44 89 THR A CA 1
ATOM 652 C C . THR A 1 89 ? -3.476 8.157 0.345 1.00 76.44 89 THR A C 1
ATOM 654 O O . THR A 1 89 ? -3.910 7.263 -0.383 1.00 76.44 89 THR A O 1
ATOM 657 N N . ILE A 1 90 ? -3.550 8.121 1.676 1.00 74.38 90 ILE A N 1
ATOM 658 C CA . ILE A 1 90 ? -4.284 7.100 2.426 1.00 74.38 90 ILE A CA 1
ATOM 659 C C . ILE A 1 90 ? -5.544 7.734 2.993 1.00 74.38 90 ILE A C 1
ATOM 661 O O . ILE A 1 90 ? -5.485 8.774 3.647 1.00 74.38 90 ILE A O 1
ATOM 665 N N . THR A 1 91 ? -6.670 7.076 2.769 1.00 78.00 91 THR A N 1
ATOM 666 C CA . THR A 1 91 ? -7.935 7.369 3.435 1.00 78.00 91 THR A CA 1
ATOM 667 C C . THR A 1 91 ? -8.295 6.157 4.274 1.00 78.00 91 THR A C 1
ATOM 669 O O . THR A 1 91 ? -8.297 5.041 3.760 1.00 78.00 91 THR A O 1
ATOM 672 N N . ALA A 1 92 ? -8.571 6.367 5.557 1.00 74.44 92 ALA A N 1
ATOM 673 C CA . ALA A 1 92 ? -9.090 5.327 6.432 1.00 74.44 92 ALA A CA 1
ATOM 674 C C . ALA A 1 92 ? -10.478 5.723 6.920 1.00 74.44 92 ALA A C 1
ATOM 676 O O . ALA A 1 92 ? -10.712 6.883 7.263 1.00 74.44 92 ALA A O 1
ATOM 677 N N . SER A 1 93 ? -11.367 4.745 6.980 1.00 76.12 93 SER A N 1
ATOM 678 C CA . SER A 1 93 ? -12.644 4.829 7.669 1.00 76.12 93 SER A CA 1
ATOM 679 C C . SER A 1 93 ? -12.743 3.684 8.664 1.00 76.12 93 SER A C 1
ATOM 681 O O . SER A 1 93 ? -12.121 2.629 8.520 1.00 76.12 93 SER A O 1
ATOM 683 N N . THR A 1 94 ? -13.520 3.909 9.709 1.00 74.38 94 THR A N 1
ATOM 684 C CA . THR A 1 94 ? -13.841 2.882 10.689 1.00 74.38 94 THR A CA 1
ATOM 685 C C . THR A 1 94 ? -15.321 2.925 10.958 1.00 74.38 94 THR A C 1
ATOM 687 O O . THR A 1 94 ? -15.861 4.001 11.215 1.00 74.38 94 THR A O 1
ATOM 690 N N . ASP A 1 95 ? -15.961 1.768 10.927 1.00 71.88 95 ASP A N 1
ATOM 691 C CA . ASP A 1 95 ? -17.347 1.607 11.314 1.00 71.88 95 ASP A CA 1
ATOM 692 C C . ASP A 1 95 ? -17.438 0.705 12.547 1.00 71.88 95 ASP A C 1
ATOM 694 O O . ASP A 1 95 ? -16.778 -0.333 12.684 1.00 71.88 95 ASP A O 1
ATOM 698 N N . PHE A 1 96 ? -18.296 1.104 13.483 1.00 61.34 96 PHE A N 1
ATOM 699 C CA . PHE A 1 96 ? -18.856 0.129 14.403 1.00 61.34 96 PHE A CA 1
ATOM 700 C C . PHE A 1 96 ? -19.657 -0.858 13.548 1.00 61.34 96 PHE A C 1
ATOM 702 O O . PHE A 1 96 ? -20.499 -0.418 12.762 1.00 61.34 96 PHE A O 1
ATOM 709 N N . PRO A 1 97 ? -19.441 -2.179 13.661 1.00 53.25 97 PRO A N 1
ATOM 710 C CA . PRO A 1 97 ? -20.322 -3.101 12.967 1.00 53.25 97 PRO A CA 1
ATOM 711 C C . PRO A 1 97 ? -21.762 -2.839 13.453 1.00 53.25 97 PRO A C 1
ATOM 713 O O . PRO A 1 97 ? -21.963 -2.670 14.660 1.00 53.25 97 PRO A O 1
ATOM 716 N N . PRO A 1 98 ? -22.779 -2.800 12.570 1.00 49.91 98 PRO A N 1
ATOM 717 C CA . PRO A 1 98 ? -24.154 -2.648 13.024 1.00 49.91 98 PRO A CA 1
ATOM 718 C C . PRO A 1 98 ? -24.570 -3.886 13.851 1.00 49.91 98 PRO A C 1
ATOM 720 O O . PRO A 1 98 ? -24.079 -4.991 13.607 1.00 49.91 98 PRO A O 1
ATOM 723 N N . PRO A 1 99 ? -25.548 -3.743 14.760 1.00 46.59 99 PRO A N 1
ATOM 724 C CA . PRO A 1 99 ? -26.921 -3.850 14.278 1.00 46.59 99 PRO A CA 1
ATOM 725 C C . PRO A 1 99 ? -27.534 -2.459 14.069 1.00 46.59 99 PRO A C 1
ATOM 727 O O . PRO A 1 99 ? -27.735 -1.712 15.013 1.00 46.59 99 PRO A O 1
ATOM 730 N N . ALA A 1 100 ? -27.785 -2.144 12.795 1.00 45.59 100 ALA A N 1
ATOM 731 C CA . ALA A 1 100 ? -28.397 -0.949 12.205 1.00 45.59 100 ALA A CA 1
ATOM 732 C C . ALA A 1 100 ? -28.190 0.422 12.897 1.00 45.59 100 ALA A C 1
ATOM 734 O O . ALA A 1 100 ? -28.995 0.809 13.733 1.00 45.59 100 ALA A O 1
ATOM 735 N N . ALA A 1 101 ? -27.218 1.213 12.421 1.00 38.12 101 ALA A N 1
ATOM 736 C CA . ALA A 1 101 ? -27.348 2.661 12.171 1.00 38.12 101 ALA A CA 1
ATOM 737 C C . ALA A 1 101 ? -26.042 3.185 11.540 1.00 38.12 101 ALA A C 1
ATOM 739 O O . ALA A 1 101 ? -24.971 3.021 12.110 1.00 38.12 101 ALA A O 1
ATOM 740 N N . GLN A 1 102 ? -26.134 3.764 10.344 1.00 40.28 102 GLN A N 1
ATOM 741 C CA . GLN A 1 102 ? -25.017 4.328 9.586 1.00 40.28 102 GLN A CA 1
ATOM 742 C C . GLN A 1 102 ? -24.891 5.819 9.936 1.00 40.28 102 GLN A C 1
ATOM 744 O O . GLN A 1 102 ? -25.829 6.568 9.671 1.00 40.28 102 GLN A O 1
ATOM 749 N N . ASP A 1 103 ? -23.762 6.235 10.509 1.00 39.84 103 ASP A N 1
ATOM 750 C CA . ASP A 1 103 ? -23.392 7.646 10.681 1.00 39.84 103 ASP A CA 1
ATOM 751 C C . ASP A 1 103 ? -22.111 7.916 9.878 1.00 39.84 103 ASP A C 1
ATOM 753 O O . ASP A 1 103 ? -21.182 7.105 9.898 1.00 39.84 103 ASP A O 1
ATOM 757 N N . VAL A 1 104 ? -22.106 8.981 9.077 1.00 41.03 104 VAL A N 1
ATOM 758 C CA . VAL A 1 104 ? -21.095 9.248 8.041 1.00 41.03 104 VAL A CA 1
ATOM 759 C C . VAL A 1 104 ? -20.364 10.537 8.387 1.00 41.03 104 VAL A C 1
ATOM 761 O O . VAL A 1 104 ? -20.784 11.614 7.973 1.00 41.03 104 VAL A O 1
ATOM 764 N N . ASP A 1 105 ? -19.228 10.415 9.070 1.00 37.66 105 ASP A N 1
ATOM 765 C CA . ASP A 1 105 ? -18.295 11.524 9.264 1.00 37.66 105 ASP A CA 1
ATOM 766 C C . ASP A 1 105 ? -17.126 11.427 8.272 1.00 37.66 105 ASP A C 1
ATOM 768 O O . ASP A 1 105 ? -16.396 10.438 8.212 1.00 37.66 105 ASP A O 1
ATOM 772 N N . SER A 1 106 ? -16.955 12.472 7.456 1.00 35.84 106 SER A N 1
ATOM 773 C CA . SER A 1 106 ? -15.889 12.599 6.455 1.00 35.84 106 SER A CA 1
ATOM 774 C C . SER A 1 106 ? -14.821 13.579 6.944 1.00 35.84 106 SER A C 1
ATOM 776 O O . SER A 1 106 ? -15.084 14.776 7.001 1.00 35.84 106 SER A O 1
ATOM 778 N N . ASN A 1 107 ? -13.603 13.108 7.231 1.00 33.25 107 ASN A N 1
ATOM 779 C CA . ASN A 1 107 ? -12.448 13.973 7.503 1.00 33.25 107 ASN A CA 1
ATOM 780 C C . ASN A 1 107 ? -11.283 13.654 6.551 1.00 33.25 107 ASN A C 1
ATOM 782 O O . ASN A 1 107 ? -10.881 12.505 6.395 1.00 33.25 107 ASN A O 1
ATOM 786 N N . THR A 1 108 ? -10.742 14.692 5.903 1.00 30.92 108 THR A N 1
ATOM 787 C CA . THR A 1 108 ? -9.633 14.611 4.931 1.00 30.92 108 THR A CA 1
ATO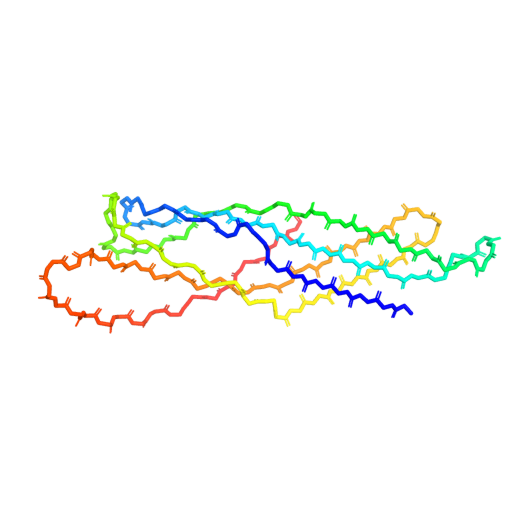M 788 C C . THR A 1 108 ? -8.348 15.126 5.594 1.00 30.92 108 THR A C 1
ATOM 790 O O . THR A 1 108 ? -8.349 16.251 6.088 1.00 30.92 108 THR A O 1
ATOM 793 N N . PHE A 1 109 ? -7.256 14.348 5.604 1.00 31.97 109 PHE A N 1
ATOM 794 C CA . PHE A 1 109 ? -5.944 14.763 6.140 1.00 31.97 109 PHE A CA 1
ATOM 795 C C . PHE A 1 109 ? -4.846 14.734 5.061 1.00 31.97 109 PHE A C 1
ATOM 797 O O . PHE A 1 109 ? -4.816 13.837 4.220 1.00 31.97 109 PHE A O 1
ATOM 804 N N . THR A 1 110 ? -3.923 15.707 5.109 1.00 31.66 110 THR A N 1
ATOM 805 C CA . THR A 1 110 ? -2.899 15.960 4.076 1.00 31.66 110 THR A CA 1
ATOM 806 C C . THR A 1 110 ? -1.464 15.920 4.633 1.00 31.66 110 THR A C 1
ATOM 808 O O . THR A 1 110 ? -1.083 16.781 5.417 1.00 31.66 110 THR A O 1
ATOM 811 N N . ASN A 1 111 ? -0.696 14.964 4.088 1.00 30.02 111 ASN A N 1
ATOM 812 C CA . ASN A 1 111 ? 0.737 14.922 3.731 1.00 30.02 111 ASN A CA 1
ATOM 813 C C . ASN A 1 111 ? 1.856 14.856 4.801 1.00 30.02 111 ASN A C 1
ATOM 815 O O . ASN A 1 111 ? 1.995 15.728 5.653 1.00 30.02 111 ASN A O 1
ATOM 819 N N . PHE A 1 112 ? 2.760 13.879 4.621 1.00 34.03 112 PHE A N 1
ATOM 820 C CA . PHE A 1 112 ? 4.087 13.820 5.244 1.00 34.03 112 PHE A CA 1
ATOM 821 C C . PHE A 1 112 ? 5.160 13.587 4.173 1.00 34.03 112 PHE A C 1
ATOM 823 O O . PHE A 1 112 ? 4.989 12.757 3.283 1.00 34.03 112 PHE A O 1
ATOM 830 N N . ALA A 1 113 ? 6.283 14.299 4.295 1.00 24.42 113 ALA A N 1
ATOM 831 C CA . ALA A 1 113 ? 7.501 14.053 3.531 1.00 24.42 113 ALA A CA 1
ATOM 832 C C . ALA A 1 113 ? 8.462 13.198 4.369 1.00 24.42 113 ALA A C 1
ATOM 834 O O . ALA A 1 113 ? 8.667 13.485 5.548 1.00 24.42 113 ALA A O 1
ATOM 835 N N . LEU A 1 114 ? 9.059 12.173 3.762 1.00 31.44 114 LEU A N 1
ATOM 836 C CA . LEU A 1 114 ? 10.172 11.430 4.349 1.00 31.44 114 LEU A CA 1
ATOM 837 C C . LEU A 1 114 ? 11.447 11.793 3.583 1.00 31.44 114 LEU A C 1
ATOM 839 O O . LEU A 1 114 ? 11.477 11.698 2.356 1.00 31.44 114 LEU A O 1
ATOM 843 N N . THR A 1 115 ? 12.447 12.264 4.328 1.00 32.75 115 THR A N 1
ATOM 844 C CA . THR A 1 115 ? 13.845 12.438 3.901 1.00 32.75 115 THR A CA 1
ATOM 845 C C . THR A 1 115 ? 14.594 11.122 3.916 1.00 32.75 115 THR A C 1
ATOM 847 O O . THR A 1 115 ? 14.380 10.368 4.894 1.00 32.75 115 THR A O 1
#